Protein AF-A0A1H8M799-F1 (afdb_monomer)

Structure (mmCIF, N/CA/C/O backbone):
data_AF-A0A1H8M799-F1
#
_entry.id   AF-A0A1H8M799-F1
#
loop_
_atom_site.group_PDB
_atom_site.id
_atom_site.type_symbol
_atom_site.label_atom_id
_atom_site.label_alt_id
_atom_site.label_comp_id
_atom_site.label_asym_id
_atom_site.label_entity_id
_atom_site.label_seq_id
_atom_site.pdbx_PDB_ins_code
_atom_site.Cartn_x
_atom_site.Cartn_y
_atom_site.Cartn_z
_atom_site.occupancy
_atom_site.B_iso_or_equiv
_atom_site.auth_seq_id
_atom_site.auth_comp_id
_atom_site.auth_asym_id
_atom_site.auth_atom_id
_atom_site.pdbx_PDB_model_num
ATOM 1 N N . MET A 1 1 ? 22.068 5.701 -13.000 1.00 72.88 1 MET A N 1
ATOM 2 C CA . MET A 1 1 ? 20.959 4.816 -12.615 1.00 72.88 1 MET A CA 1
ATOM 3 C C . MET A 1 1 ? 20.310 4.317 -13.895 1.00 72.88 1 MET A C 1
ATOM 5 O O . MET A 1 1 ? 19.990 5.140 -14.748 1.00 72.88 1 MET A O 1
ATOM 9 N N . THR A 1 2 ? 20.234 3.006 -14.100 1.00 87.44 2 THR A N 1
ATOM 10 C CA . THR A 1 2 ? 19.583 2.405 -15.275 1.00 87.44 2 THR A CA 1
ATOM 11 C C . 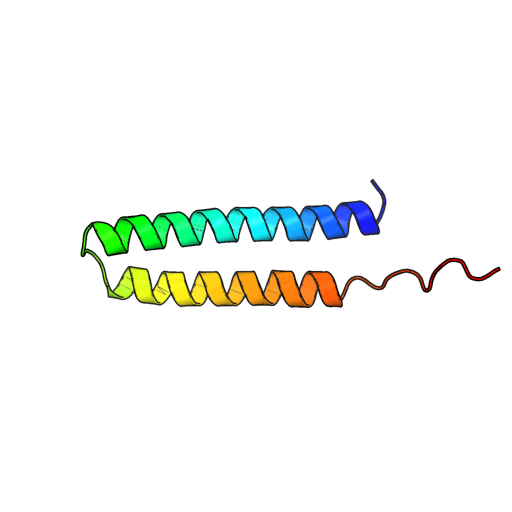THR A 1 2 ? 18.060 2.536 -15.180 1.00 87.44 2 THR A C 1
ATOM 13 O O . THR A 1 2 ? 17.518 2.793 -14.105 1.00 87.44 2 THR A O 1
ATOM 16 N N . ALA A 1 3 ? 17.349 2.338 -16.295 1.00 87.19 3 ALA A N 1
ATOM 17 C CA . ALA A 1 3 ? 15.884 2.317 -16.283 1.00 87.19 3 ALA A CA 1
ATOM 18 C C . ALA A 1 3 ? 15.332 1.228 -15.342 1.00 87.19 3 ALA A C 1
ATOM 20 O O . ALA A 1 3 ? 14.349 1.459 -14.645 1.00 87.19 3 ALA A O 1
ATOM 21 N N . LEU A 1 4 ? 16.009 0.074 -15.269 1.00 87.50 4 LEU A N 1
ATOM 22 C CA . LEU A 1 4 ? 15.654 -1.013 -14.357 1.00 87.50 4 LEU A CA 1
ATOM 23 C C .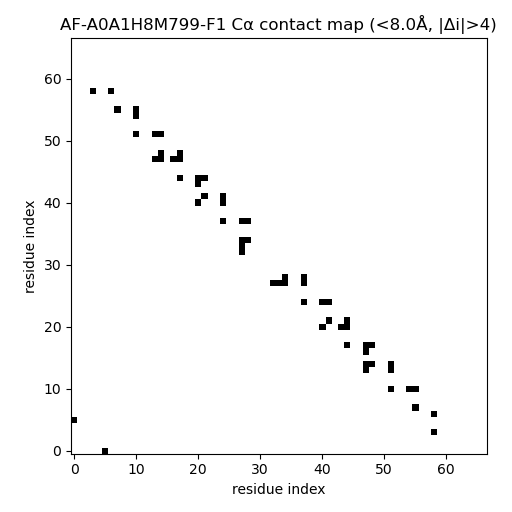 LEU A 1 4 ? 15.919 -0.643 -12.892 1.00 87.50 4 LEU A C 1
ATOM 25 O O . LEU A 1 4 ? 15.062 -0.871 -12.047 1.00 87.50 4 LEU A O 1
ATOM 29 N N . GLU A 1 5 ? 17.069 -0.038 -12.588 1.00 90.12 5 GLU A N 1
ATOM 30 C CA . GLU A 1 5 ? 17.386 0.432 -11.230 1.00 90.12 5 GLU A CA 1
ATOM 31 C C . GLU A 1 5 ? 16.377 1.480 -10.750 1.00 90.12 5 GLU A C 1
ATOM 33 O O . GLU A 1 5 ? 15.883 1.384 -9.631 1.00 90.12 5 GLU A O 1
ATOM 38 N N . GLN A 1 6 ? 16.018 2.442 -11.606 1.00 90.44 6 GLN A N 1
ATOM 39 C CA . GLN A 1 6 ? 15.006 3.446 -11.277 1.00 90.44 6 GLN A CA 1
ATOM 40 C C . GLN A 1 6 ? 13.629 2.806 -11.067 1.00 90.44 6 GLN A C 1
ATOM 42 O O . GLN A 1 6 ? 12.900 3.196 -10.155 1.00 90.44 6 GLN A O 1
ATOM 47 N N . HIS A 1 7 ? 13.269 1.817 -11.889 1.00 91.00 7 HIS A N 1
ATOM 48 C CA . HIS A 1 7 ? 12.014 1.082 -11.752 1.00 91.00 7 HIS A CA 1
ATOM 49 C C . HIS A 1 7 ? 11.942 0.323 -10.426 1.00 91.00 7 HIS A C 1
ATOM 51 O O . HIS A 1 7 ? 10.972 0.476 -9.688 1.00 91.00 7 HIS A O 1
ATOM 57 N N . ILE A 1 8 ? 12.996 -0.420 -10.080 1.00 92.56 8 ILE A N 1
ATOM 58 C CA . ILE A 1 8 ? 13.102 -1.137 -8.804 1.00 92.56 8 ILE A CA 1
ATOM 59 C C . ILE A 1 8 ? 13.046 -0.155 -7.631 1.00 92.56 8 ILE A C 1
ATOM 61 O O . ILE A 1 8 ?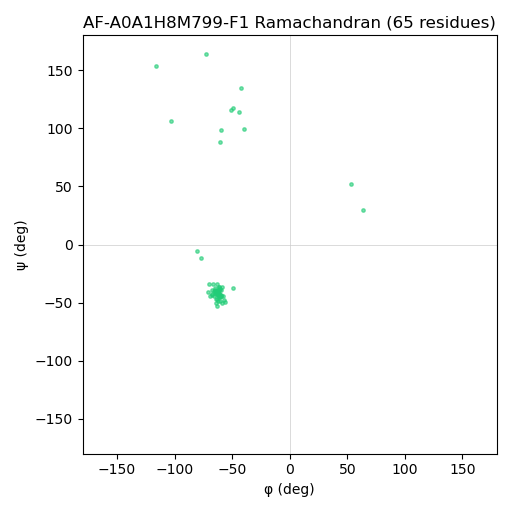 12.283 -0.381 -6.695 1.00 92.56 8 ILE A O 1
ATOM 65 N N . GLN A 1 9 ? 13.782 0.959 -7.694 1.00 95.25 9 GLN A N 1
ATOM 66 C CA . GLN A 1 9 ? 13.756 1.981 -6.645 1.00 95.25 9 GLN A CA 1
ATOM 67 C C . GLN A 1 9 ? 12.347 2.554 -6.448 1.00 95.25 9 GLN A C 1
ATOM 69 O O . GLN A 1 9 ? 11.916 2.767 -5.316 1.00 95.25 9 GLN A O 1
ATOM 74 N N . ASN A 1 10 ? 11.598 2.769 -7.532 1.00 93.81 10 ASN A N 1
ATOM 75 C CA . ASN A 1 10 ? 10.216 3.236 -7.445 1.00 93.81 10 ASN A CA 1
ATOM 76 C C . ASN A 1 10 ? 9.316 2.212 -6.735 1.00 93.81 10 ASN A C 1
ATOM 78 O O . ASN A 1 10 ? 8.508 2.609 -5.895 1.00 93.81 10 ASN A O 1
ATOM 82 N N . GLN A 1 11 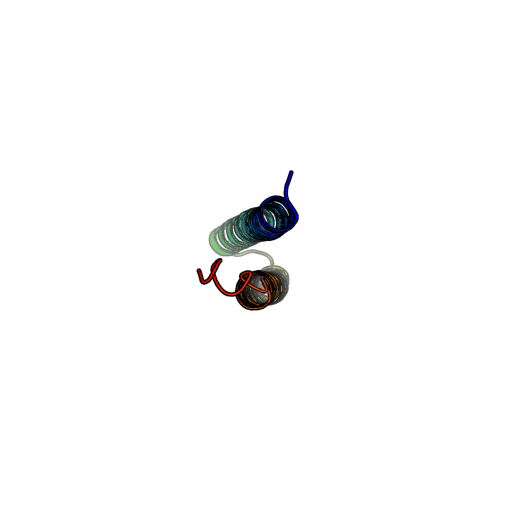? 9.480 0.912 -7.010 1.00 95.94 11 GLN A N 1
ATOM 83 C CA . GLN A 1 11 ? 8.724 -0.134 -6.307 1.00 95.94 11 GLN A CA 1
ATOM 84 C C . GLN A 1 11 ? 9.119 -0.237 -4.831 1.00 95.94 11 GLN A C 1
ATOM 86 O O . GLN A 1 11 ? 8.255 -0.370 -3.968 1.00 95.94 11 GLN A O 1
ATOM 91 N N . GLN A 1 12 ? 10.406 -0.095 -4.515 1.00 96.62 12 GLN A N 1
ATOM 92 C CA . GLN A 1 12 ? 10.890 -0.072 -3.133 1.00 96.62 12 GLN A CA 1
ATOM 93 C C . GLN A 1 12 ? 10.337 1.120 -2.346 1.00 96.62 12 GLN A C 1
ATOM 95 O O . GLN A 1 12 ? 9.942 0.964 -1.193 1.00 96.62 12 GLN A O 1
ATOM 100 N N . ASN A 1 13 ? 10.247 2.298 -2.969 1.00 97.50 13 ASN A N 1
ATOM 101 C CA . ASN A 1 13 ? 9.652 3.475 -2.337 1.00 97.50 13 ASN A CA 1
ATOM 102 C C . ASN A 1 13 ? 8.172 3.239 -2.001 1.00 97.50 13 ASN A C 1
ATOM 104 O O . ASN A 1 13 ? 7.742 3.553 -0.893 1.00 97.50 13 ASN A O 1
ATOM 108 N N . ARG A 1 14 ? 7.407 2.639 -2.923 1.00 97.19 14 ARG A N 1
ATOM 109 C CA . ARG A 1 14 ? 6.001 2.269 -2.684 1.00 97.19 14 ARG A CA 1
ATOM 110 C C . ARG A 1 14 ? 5.864 1.212 -1.589 1.00 97.19 14 ARG A C 1
ATOM 112 O O . ARG A 1 14 ? 5.020 1.349 -0.711 1.00 97.19 14 ARG A O 1
ATOM 119 N N . ALA A 1 15 ? 6.732 0.202 -1.578 1.00 97.81 15 ALA A N 1
ATOM 120 C CA . ALA A 1 15 ? 6.756 -0.802 -0.517 1.00 97.81 15 ALA A CA 1
ATOM 121 C C . ALA A 1 15 ? 7.060 -0.180 0.860 1.00 97.81 15 ALA A C 1
ATOM 123 O O . ALA A 1 15 ? 6.434 -0.543 1.850 1.00 97.81 15 ALA A O 1
ATOM 124 N N . CYS A 1 16 ? 7.962 0.803 0.928 1.00 98.25 16 CYS A N 1
ATOM 125 C CA . CYS A 1 16 ? 8.236 1.556 2.155 1.00 98.25 16 CYS A CA 1
ATOM 126 C C . CYS A 1 16 ? 6.997 2.335 2.634 1.00 98.25 16 CYS A C 1
ATOM 128 O O . CYS A 1 16 ? 6.660 2.307 3.816 1.00 98.25 16 CYS A O 1
ATOM 130 N N . GLN A 1 17 ? 6.265 2.968 1.711 1.00 97.69 17 GLN A N 1
ATOM 131 C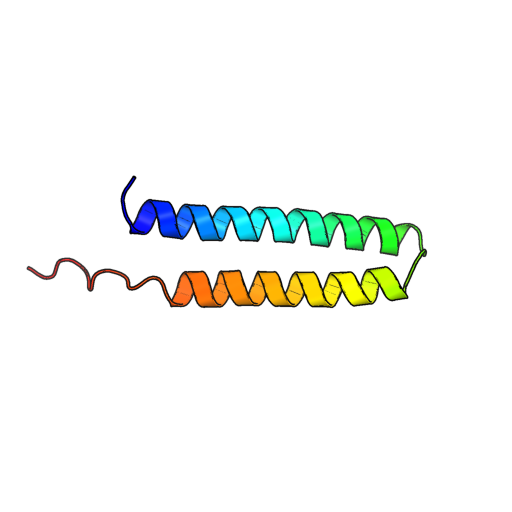 CA . GLN A 1 17 ? 4.995 3.629 2.033 1.00 97.69 17 GLN A CA 1
ATOM 132 C C . GLN A 1 17 ? 3.951 2.636 2.558 1.00 97.69 17 GLN A C 1
ATOM 134 O O . GLN A 1 17 ? 3.286 2.930 3.549 1.00 97.69 17 GLN A O 1
ATOM 139 N N . LEU A 1 18 ? 3.840 1.454 1.943 1.00 98.31 18 LEU A N 1
ATOM 140 C CA . LEU A 1 18 ? 2.945 0.392 2.404 1.00 98.31 18 LEU A CA 1
ATOM 141 C C . LEU A 1 18 ? 3.254 -0.030 3.844 1.00 98.31 18 LEU A C 1
ATOM 143 O O . LEU A 1 18 ? 2.330 -0.155 4.644 1.00 98.31 18 LEU A O 1
ATOM 147 N N . VAL A 1 19 ? 4.534 -0.203 4.191 1.00 98.38 19 VAL A N 1
ATOM 148 C CA . VAL A 1 19 ? 4.950 -0.518 5.568 1.00 98.38 19 VAL A CA 1
ATOM 149 C C . VAL A 1 19 ? 4.455 0.552 6.541 1.00 98.38 19 VAL A C 1
ATOM 151 O O . VAL A 1 19 ? 3.814 0.205 7.528 1.00 98.38 19 VAL A O 1
ATOM 154 N N . GLY A 1 20 ? 4.644 1.838 6.231 1.00 98.12 20 GLY A N 1
ATOM 155 C CA . GLY A 1 20 ? 4.159 2.922 7.093 1.00 98.12 20 GLY A CA 1
ATOM 156 C C . GLY A 1 20 ? 2.633 2.938 7.266 1.00 98.12 20 GLY A C 1
ATOM 157 O O . GLY A 1 20 ? 2.135 3.215 8.355 1.00 98.12 20 GLY A O 1
ATOM 158 N N . VAL A 1 21 ? 1.871 2.596 6.220 1.00 98.19 21 VAL A N 1
ATOM 159 C CA . VAL A 1 21 ? 0.403 2.471 6.316 1.00 98.19 21 VAL A CA 1
ATOM 160 C C . VAL A 1 21 ? 0.007 1.287 7.203 1.00 98.19 21 VAL A C 1
ATOM 162 O O . VAL A 1 21 ? -0.894 1.421 8.029 1.00 98.19 21 VAL A O 1
ATOM 165 N N . LEU A 1 22 ? 0.684 0.143 7.072 1.00 98.19 22 LEU A N 1
ATOM 166 C CA . LEU A 1 22 ? 0.434 -1.038 7.904 1.00 98.19 22 LEU A CA 1
ATOM 167 C C . LEU A 1 22 ? 0.775 -0.790 9.379 1.00 98.19 22 LEU A C 1
ATOM 169 O O . LEU A 1 22 ? 0.024 -1.220 10.252 1.00 98.19 22 LEU A O 1
ATOM 173 N N . GLU A 1 23 ? 1.858 -0.065 9.664 1.00 98.12 23 GLU A N 1
ATOM 174 C CA . GLU A 1 23 ? 2.207 0.361 11.024 1.00 98.12 23 GLU A CA 1
ATOM 175 C C . GLU A 1 23 ? 1.119 1.262 11.619 1.00 98.12 23 GLU A C 1
ATOM 177 O O . GLU A 1 23 ? 0.669 1.020 12.737 1.00 98.12 23 GLU A O 1
ATOM 182 N N . ALA A 1 24 ? 0.623 2.241 10.853 1.00 96.25 24 ALA A N 1
ATOM 183 C CA . ALA A 1 24 ? -0.466 3.110 11.297 1.00 96.25 24 ALA A CA 1
ATOM 184 C C . ALA A 1 24 ? -1.762 2.329 11.582 1.00 96.25 24 ALA A C 1
ATOM 186 O O . ALA A 1 24 ? -2.417 2.580 12.594 1.00 96.25 24 ALA A O 1
ATOM 187 N N . ILE A 1 25 ? -2.114 1.359 10.728 1.00 97.12 25 ILE A N 1
ATOM 188 C CA . ILE A 1 25 ? -3.249 0.450 10.958 1.00 97.12 25 ILE A CA 1
ATOM 189 C C . ILE A 1 25 ? -3.056 -0.319 12.265 1.00 97.12 25 ILE A C 1
ATOM 191 O O . ILE A 1 25 ? -3.958 -0.327 13.098 1.00 97.12 25 ILE A O 1
ATOM 195 N N . ALA A 1 26 ? -1.886 -0.931 12.459 1.00 96.69 26 ALA A N 1
ATOM 196 C CA . A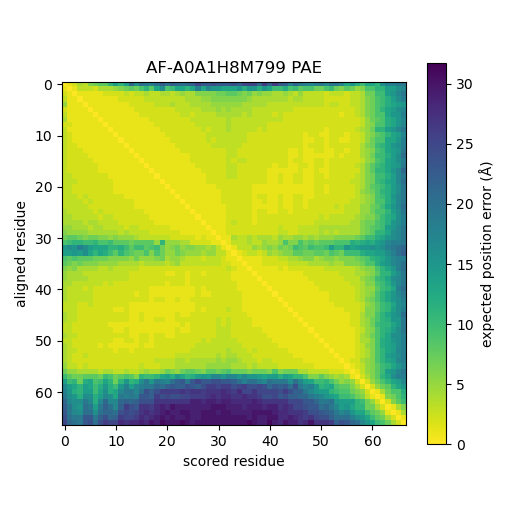LA A 1 26 ? -1.596 -1.720 13.649 1.00 96.69 26 ALA A CA 1
ATOM 197 C C . ALA A 1 26 ? -1.658 -0.873 14.929 1.00 96.69 26 ALA A C 1
ATOM 199 O O . ALA A 1 26 ? -2.145 -1.350 15.951 1.00 96.69 26 ALA A O 1
ATOM 200 N N . THR A 1 27 ? -1.195 0.379 14.897 1.00 96.75 27 THR A N 1
ATOM 201 C CA . THR A 1 27 ? -1.317 1.292 16.042 1.00 96.75 27 THR A CA 1
ATOM 202 C C . THR A 1 27 ? -2.780 1.597 16.363 1.00 96.75 27 THR A C 1
ATOM 204 O O . THR A 1 27 ? -3.188 1.435 17.510 1.00 96.75 27 THR A O 1
ATOM 207 N N . LEU A 1 28 ? -3.580 1.982 15.365 1.00 95.44 28 LEU A N 1
ATOM 208 C CA . LEU A 1 28 ? -4.990 2.339 15.568 1.00 95.44 28 LEU A CA 1
ATOM 209 C C . LEU A 1 28 ? -5.837 1.150 16.045 1.00 95.44 28 LEU A C 1
ATOM 211 O O . LEU A 1 28 ? -6.672 1.309 16.935 1.00 95.44 28 LEU A O 1
ATOM 215 N N . ASP A 1 29 ? -5.592 -0.035 15.483 1.00 94.75 29 ASP A N 1
ATOM 216 C CA . ASP A 1 29 ? -6.283 -1.272 15.853 1.00 94.75 29 ASP A CA 1
ATOM 217 C C . ASP A 1 29 ? -5.952 -1.694 17.293 1.00 94.75 29 ASP A C 1
ATOM 219 O O . ASP A 1 29 ? -6.853 -1.978 18.080 1.00 94.75 29 ASP A O 1
ATOM 223 N N . ASN A 1 30 ? -4.673 -1.627 17.690 1.00 95.50 30 ASN A N 1
ATOM 224 C CA . ASN A 1 30 ? -4.254 -1.918 19.067 1.00 95.50 30 ASN A CA 1
ATOM 225 C C . ASN A 1 30 ? -4.842 -0.940 20.093 1.00 95.50 30 ASN A C 1
ATOM 227 O O . ASN A 1 30 ? -5.122 -1.328 21.227 1.00 95.50 30 ASN A O 1
ATOM 231 N N . GLU A 1 31 ? -5.013 0.327 19.718 1.00 94.94 31 GLU A N 1
ATOM 232 C CA . GLU A 1 31 ? -5.648 1.334 20.570 1.00 94.94 31 GLU A CA 1
ATOM 233 C C . GLU A 1 31 ? -7.180 1.190 20.610 1.00 94.94 31 GLU A C 1
ATOM 235 O O . GLU A 1 31 ? -7.829 1.798 21.464 1.00 94.94 31 GLU A O 1
ATOM 240 N N . GLY A 1 32 ? -7.769 0.373 19.728 1.00 91.38 32 GLY A N 1
ATOM 241 C CA . GLY A 1 32 ? -9.215 0.183 19.630 1.00 91.38 32 GLY A CA 1
ATOM 242 C C . GLY A 1 32 ? -9.953 1.461 19.225 1.00 91.38 32 GLY A C 1
ATOM 243 O O . GLY A 1 32 ? -11.091 1.678 19.646 1.00 91.38 32 GLY A O 1
ATOM 244 N N . ILE A 1 33 ? -9.301 2.339 18.455 1.00 89.75 33 ILE A N 1
ATOM 245 C CA . ILE A 1 33 ? -9.857 3.631 18.041 1.00 89.75 33 ILE A CA 1
ATOM 246 C C . ILE A 1 33 ? -10.041 3.717 16.527 1.00 89.75 33 ILE A C 1
ATOM 248 O O . ILE A 1 33 ? -9.316 3.117 15.741 1.00 89.75 33 ILE A O 1
ATOM 252 N N . ALA A 1 34 ? -10.999 4.552 16.118 1.00 86.44 34 ALA A N 1
ATOM 253 C CA . ALA A 1 34 ? -11.189 4.962 14.729 1.00 86.44 34 ALA A CA 1
ATOM 254 C C . ALA A 1 34 ? -11.312 3.789 13.727 1.00 86.44 34 ALA A C 1
ATOM 256 O O . ALA A 1 34 ? -10.670 3.797 12.680 1.00 86.44 34 ALA A O 1
ATOM 257 N N . GLU A 1 35 ? -12.202 2.826 13.990 1.00 88.69 35 GLU A N 1
ATOM 258 C CA . GLU A 1 35 ? -12.472 1.664 13.114 1.00 88.69 35 GLU A CA 1
ATOM 259 C C . GLU A 1 35 ? -12.719 2.043 11.638 1.00 88.69 35 GLU A C 1
ATOM 261 O O . 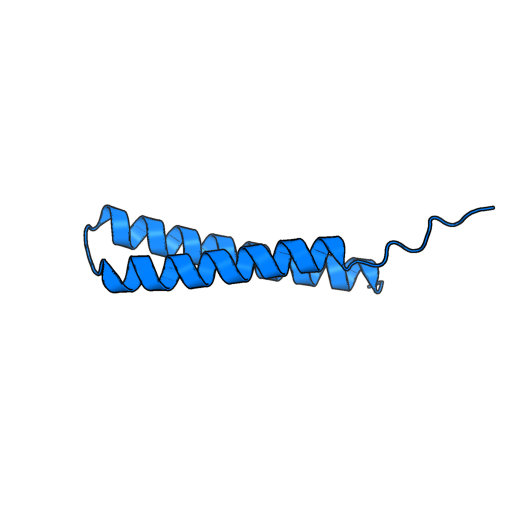GLU A 1 35 ? -12.259 1.374 10.708 1.00 88.69 35 GLU A O 1
ATOM 266 N N . ASN A 1 36 ? -13.398 3.171 11.401 1.00 93.69 36 ASN A N 1
ATOM 267 C CA . ASN A 1 36 ? -13.611 3.701 10.052 1.00 93.69 36 ASN A CA 1
ATOM 268 C C . ASN A 1 36 ? -12.295 4.134 9.380 1.00 93.69 36 ASN A C 1
ATOM 270 O O . ASN A 1 36 ? -12.130 3.946 8.175 1.00 93.69 36 ASN A O 1
ATOM 274 N N . ALA A 1 37 ? -11.358 4.703 10.144 1.00 93.25 37 ALA A N 1
ATOM 275 C CA . ALA A 1 37 ? -10.037 5.077 9.647 1.00 93.25 37 ALA A CA 1
ATOM 276 C C . ALA A 1 37 ? -9.180 3.835 9.374 1.00 93.25 37 ALA A C 1
ATOM 278 O O . ALA A 1 37 ? -8.542 3.777 8.328 1.00 93.25 37 ALA A O 1
ATOM 279 N N . VAL A 1 38 ? -9.232 2.819 10.243 1.00 96.50 38 VAL A N 1
ATOM 280 C CA . VAL A 1 38 ? -8.590 1.513 10.009 1.00 96.50 38 VAL A CA 1
ATOM 281 C C . VAL A 1 38 ? -9.086 0.898 8.700 1.00 96.50 38 VAL A C 1
ATOM 283 O O . VAL A 1 38 ? -8.284 0.552 7.836 1.00 96.50 38 VAL A O 1
ATOM 286 N N . THR A 1 39 ? -10.404 0.856 8.493 1.00 96.25 39 THR A N 1
ATOM 287 C CA . THR A 1 39 ? -11.006 0.334 7.255 1.00 96.25 39 THR A CA 1
ATOM 288 C C . THR A 1 39 ? -10.544 1.115 6.021 1.00 96.25 39 THR A C 1
ATOM 290 O O . THR A 1 39 ? -10.192 0.523 5.001 1.00 96.25 39 THR A O 1
ATOM 293 N N . ALA A 1 40 ? -10.507 2.449 6.099 1.00 97.06 40 ALA A N 1
ATOM 294 C CA . ALA A 1 40 ? -10.030 3.284 4.999 1.00 97.06 40 ALA A CA 1
ATOM 295 C C . ALA A 1 40 ? -8.541 3.047 4.694 1.00 97.06 40 ALA A C 1
ATOM 297 O O . ALA A 1 40 ? -8.164 2.925 3.529 1.00 97.06 40 ALA A O 1
ATOM 298 N N . LEU A 1 41 ? -7.702 2.931 5.726 1.00 97.44 41 LEU A N 1
ATOM 299 C CA . LEU A 1 41 ? -6.273 2.665 5.575 1.00 97.44 41 LEU A CA 1
ATOM 300 C C . LEU A 1 41 ? -6.006 1.268 5.005 1.00 97.44 41 LEU A C 1
ATOM 302 O O . LEU A 1 41 ? -5.084 1.120 4.208 1.00 97.44 41 LEU A O 1
ATOM 306 N N . ILE A 1 42 ? -6.825 0.264 5.334 1.00 97.69 42 ILE A N 1
ATOM 307 C CA . ILE A 1 42 ? -6.740 -1.069 4.720 1.00 97.69 42 ILE A CA 1
ATOM 308 C C . ILE A 1 42 ? -6.949 -0.981 3.204 1.00 97.69 42 ILE A C 1
ATOM 310 O O . ILE A 1 42 ? -6.191 -1.591 2.452 1.00 97.69 42 ILE A O 1
ATOM 314 N N . HIS A 1 43 ? -7.930 -0.204 2.733 1.00 97.94 43 HIS A N 1
ATOM 315 C CA . HIS A 1 43 ? -8.121 -0.008 1.292 1.00 97.94 43 HIS A CA 1
ATOM 316 C C . HIS A 1 43 ? -6.908 0.668 0.641 1.00 97.94 43 HIS A C 1
ATOM 318 O O . HIS A 1 43 ? -6.435 0.195 -0.389 1.00 97.94 43 HIS A O 1
ATOM 324 N N . VAL A 1 44 ? -6.345 1.698 1.280 1.00 98.00 44 VAL A N 1
ATOM 325 C CA . VAL A 1 44 ? -5.112 2.350 0.805 1.00 98.00 44 VAL A CA 1
ATOM 326 C C . VAL A 1 44 ? -3.944 1.359 0.747 1.00 98.00 44 VAL A C 1
ATOM 328 O O . VAL A 1 44 ? -3.221 1.318 -0.246 1.00 98.00 44 VAL A O 1
ATOM 331 N N . ALA A 1 45 ? -3.768 0.525 1.775 1.00 98.38 45 ALA A N 1
ATOM 332 C CA . ALA A 1 45 ? -2.723 -0.495 1.810 1.00 98.38 45 ALA A CA 1
ATOM 333 C C . ALA A 1 45 ? -2.882 -1.516 0.671 1.00 98.38 45 ALA A C 1
ATOM 335 O O . ALA A 1 45 ? -1.903 -1.873 0.015 1.00 98.38 45 ALA A O 1
ATOM 336 N N . LEU A 1 46 ? -4.113 -1.961 0.403 1.00 98.25 46 LEU A N 1
ATOM 337 C CA . LEU A 1 46 ? -4.408 -2.881 -0.696 1.00 98.25 46 LEU A CA 1
ATOM 338 C C . LEU A 1 46 ? -4.096 -2.267 -2.062 1.00 98.25 46 LEU A C 1
ATOM 340 O O . LEU A 1 46 ? -3.555 -2.959 -2.925 1.00 98.25 46 LEU A O 1
ATOM 344 N N . ASP A 1 47 ? -4.405 -0.989 -2.259 1.00 98.06 47 ASP A N 1
ATOM 345 C CA . ASP A 1 47 ? -4.123 -0.308 -3.520 1.00 98.06 47 ASP A CA 1
ATOM 346 C C . ASP A 1 47 ? -2.614 -0.143 -3.741 1.00 98.06 47 ASP A C 1
ATOM 348 O O . ASP A 1 47 ? -2.118 -0.497 -4.809 1.00 98.06 47 ASP A O 1
ATOM 352 N N . ILE A 1 48 ? -1.849 0.252 -2.715 1.00 97.75 48 ILE A N 1
ATOM 353 C CA . ILE A 1 48 ? -0.380 0.321 -2.815 1.00 97.75 48 ILE A CA 1
ATOM 354 C C . ILE A 1 48 ? 0.212 -1.071 -3.084 1.00 97.75 48 ILE A C 1
ATOM 356 O O . ILE A 1 48 ? 1.123 -1.209 -3.900 1.00 97.75 48 ILE A O 1
ATOM 360 N N . ALA A 1 49 ? -0.302 -2.120 -2.435 1.00 97.62 49 ALA A N 1
ATOM 361 C CA . ALA A 1 49 ? 0.163 -3.487 -2.660 1.00 97.62 49 ALA A CA 1
ATOM 362 C C . ALA A 1 49 ? -0.071 -3.948 -4.109 1.00 97.62 49 ALA A C 1
ATOM 364 O O . ALA A 1 49 ? 0.814 -4.563 -4.707 1.00 97.62 49 ALA A O 1
ATOM 365 N N . ARG A 1 50 ? -1.230 -3.613 -4.693 1.00 96.81 50 ARG A N 1
ATOM 366 C CA . ARG A 1 50 ? -1.525 -3.873 -6.112 1.00 96.81 50 ARG A CA 1
ATOM 367 C C . ARG A 1 50 ? -0.579 -3.110 -7.026 1.00 96.81 50 ARG A C 1
ATOM 369 O O . ARG A 1 50 ? 0.005 -3.714 -7.913 1.00 96.81 50 ARG A O 1
ATOM 376 N N . GLU A 1 51 ? -0.362 -1.823 -6.771 1.00 94.88 51 GLU A N 1
ATOM 377 C CA . GLU A 1 51 ? 0.557 -1.003 -7.566 1.00 94.88 51 GLU A CA 1
ATOM 378 C C . GLU A 1 51 ? 1.999 -1.519 -7.525 1.00 94.88 51 GLU A C 1
ATO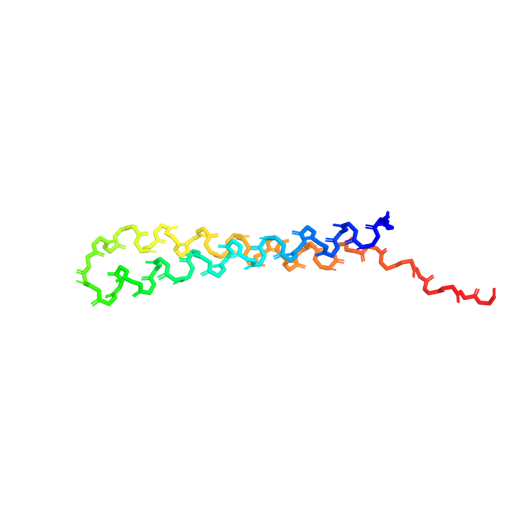M 380 O O . GLU A 1 51 ? 2.689 -1.475 -8.54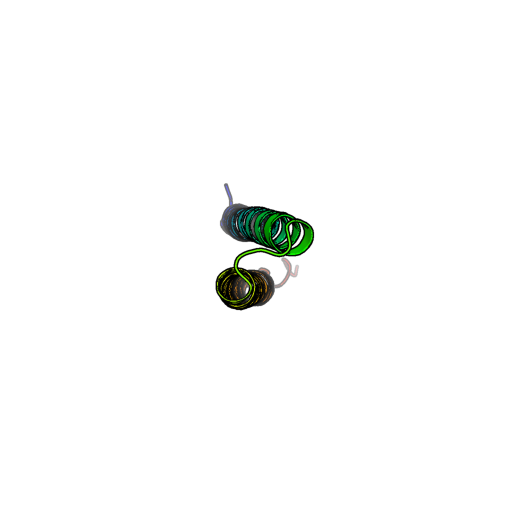3 1.00 94.88 51 GLU A O 1
ATOM 385 N N . VAL A 1 52 ? 2.464 -2.010 -6.371 1.00 95.44 52 VAL A N 1
ATOM 386 C CA . VAL A 1 52 ? 3.780 -2.654 -6.254 1.00 95.44 52 VAL A CA 1
ATOM 387 C C . VAL A 1 52 ? 3.819 -3.932 -7.083 1.00 95.44 52 VAL A C 1
ATOM 389 O O . VAL A 1 52 ? 4.777 -4.139 -7.825 1.00 95.44 52 VAL A O 1
ATOM 392 N N . ASN A 1 53 ? 2.792 -4.778 -6.982 1.00 94.06 53 ASN A N 1
ATOM 393 C CA . ASN A 1 53 ? 2.736 -6.033 -7.725 1.00 94.06 53 ASN A CA 1
ATOM 394 C C . ASN A 1 53 ? 2.705 -5.791 -9.242 1.00 94.06 53 ASN A C 1
ATOM 396 O O . ASN A 1 53 ? 3.575 -6.273 -9.962 1.00 94.06 53 ASN A O 1
ATOM 400 N N . ASP A 1 54 ? 1.776 -4.960 -9.711 1.00 92.12 54 ASP A N 1
ATOM 401 C CA . ASP A 1 54 ? 1.650 -4.577 -11.119 1.00 92.12 54 ASP A CA 1
ATOM 402 C C . ASP A 1 54 ? 2.910 -3.856 -11.610 1.00 92.12 54 ASP A C 1
ATOM 404 O O . ASP A 1 54 ? 3.360 -4.026 -12.744 1.00 92.12 54 ASP A O 1
ATOM 408 N N . GLY A 1 55 ? 3.524 -3.051 -10.745 1.00 90.62 55 GLY A N 1
ATOM 409 C CA . GLY A 1 55 ? 4.798 -2.403 -10.995 1.00 90.62 55 GLY A CA 1
ATOM 410 C C . GLY A 1 55 ? 5.917 -3.413 -11.229 1.00 90.62 55 GLY A C 1
ATOM 411 O O . GLY A 1 55 ? 6.647 -3.300 -12.209 1.00 90.62 55 GLY A O 1
ATOM 412 N N . LEU A 1 56 ? 6.053 -4.422 -10.374 1.00 88.50 56 LEU A N 1
ATOM 413 C CA . LEU A 1 56 ? 7.059 -5.473 -10.534 1.00 88.50 56 LEU A CA 1
ATOM 414 C C . LEU A 1 56 ? 6.802 -6.333 -11.780 1.00 88.50 56 LEU A C 1
ATOM 416 O O . LEU A 1 56 ? 7.751 -6.614 -12.510 1.00 88.50 56 LEU A O 1
ATOM 420 N N . ASP A 1 57 ? 5.542 -6.658 -12.073 1.00 86.25 57 ASP A N 1
ATOM 421 C CA . ASP A 1 57 ? 5.145 -7.436 -13.254 1.00 86.25 57 ASP A CA 1
ATOM 422 C C . ASP A 1 57 ? 5.320 -6.654 -14.569 1.00 86.25 57 ASP A C 1
ATOM 424 O O . ASP A 1 57 ? 5.668 -7.219 -15.607 1.00 86.25 57 ASP A O 1
ATOM 428 N N . SER A 1 58 ? 5.112 -5.335 -14.536 1.00 76.44 58 SER A N 1
ATOM 429 C CA . SER A 1 58 ? 5.258 -4.442 -15.695 1.00 76.44 58 SER A CA 1
ATOM 430 C C . SER A 1 58 ? 6.699 -4.044 -15.991 1.00 76.44 58 SER A C 1
ATOM 432 O O . SER A 1 58 ? 6.950 -3.401 -17.018 1.00 76.44 58 SER A O 1
ATOM 434 N N . ALA A 1 59 ? 7.657 -4.433 -15.139 1.00 66.69 59 ALA A N 1
ATOM 435 C CA . ALA A 1 59 ? 9.062 -4.361 -15.492 1.00 66.69 59 ALA A CA 1
ATOM 436 C C . ALA A 1 59 ? 9.248 -5.232 -16.735 1.00 66.69 59 ALA A C 1
ATOM 438 O O . ALA A 1 59 ? 9.345 -6.455 -16.644 1.00 66.69 59 ALA A O 1
ATOM 439 N N . ALA A 1 60 ? 9.277 -4.608 -17.912 1.00 58.06 60 ALA A N 1
ATOM 440 C CA . ALA A 1 60 ? 9.733 -5.257 -19.121 1.00 58.06 60 ALA A CA 1
ATOM 441 C C . ALA A 1 60 ? 11.188 -5.645 -18.862 1.00 58.06 60 ALA A C 1
ATOM 443 O O . ALA A 1 60 ? 12.106 -4.863 -19.108 1.00 58.06 60 ALA A O 1
ATOM 444 N N . LEU A 1 61 ? 11.392 -6.838 -18.297 1.00 55.25 61 LEU A N 1
ATOM 445 C CA . LEU A 1 61 ? 12.681 -7.491 -18.256 1.00 55.25 61 LEU A CA 1
ATOM 446 C C . LEU A 1 61 ? 13.167 -7.412 -19.701 1.00 55.25 61 LEU A C 1
ATOM 448 O O . LEU A 1 61 ? 12.459 -7.927 -20.579 1.00 55.25 61 LEU A O 1
ATOM 452 N N . PRO A 1 62 ? 14.288 -6.724 -20.002 1.00 50.53 62 PRO A N 1
ATOM 453 C CA . PRO A 1 62 ? 14.877 -6.860 -21.319 1.00 50.53 62 PRO A CA 1
ATOM 454 C C . PRO A 1 62 ? 15.001 -8.363 -21.509 1.00 50.53 62 PRO A C 1
ATOM 456 O O . PRO A 1 62 ? 15.641 -9.015 -20.679 1.00 50.53 62 PRO A O 1
ATOM 459 N N . LYS A 1 63 ? 14.269 -8.918 -22.495 1.00 48.69 63 LYS A N 1
ATOM 460 C CA . LYS A 1 63 ? 14.344 -10.343 -22.836 1.00 48.69 63 LYS A CA 1
ATOM 461 C C . LYS A 1 63 ? 15.825 -10.633 -22.836 1.00 48.69 63 LYS A C 1
ATOM 463 O O . LYS A 1 63 ? 16.525 -9.942 -23.579 1.00 48.69 63 LYS A O 1
ATOM 468 N N . GLY A 1 64 ? 16.263 -11.466 -21.884 1.00 45.84 64 GLY A N 1
ATOM 469 C CA . GLY A 1 64 ? 17.662 -11.521 -21.476 1.00 45.84 64 GLY A CA 1
ATOM 470 C C . GLY A 1 64 ? 18.540 -11.457 -22.706 1.00 45.84 64 GLY A C 1
ATOM 471 O O . GLY A 1 64 ? 18.173 -12.093 -23.690 1.00 45.84 64 GLY A O 1
ATOM 472 N N . GLY A 1 65 ? 19.600 -10.639 -22.665 1.00 47.50 65 GLY A N 1
ATOM 473 C CA . GLY A 1 65 ? 20.579 -10.541 -23.745 1.00 47.50 65 GLY A CA 1
ATOM 474 C C . GLY A 1 65 ? 20.849 -11.939 -24.283 1.00 47.50 65 GLY A C 1
ATOM 475 O O . GLY A 1 65 ? 21.503 -12.748 -23.629 1.00 47.50 65 GLY A O 1
ATOM 476 N N . ALA A 1 66 ? 20.199 -12.250 -25.397 1.00 40.88 66 ALA A N 1
ATOM 477 C CA . ALA A 1 66 ? 20.195 -13.563 -25.986 1.00 40.88 66 ALA A CA 1
ATOM 478 C C . ALA A 1 66 ? 21.158 -13.452 -27.153 1.00 40.88 66 ALA A C 1
ATOM 480 O O . ALA A 1 66 ? 20.808 -12.854 -28.170 1.00 40.88 66 ALA A O 1
ATOM 481 N N . ALA A 1 67 ? 22.323 -14.062 -26.920 1.00 42.75 67 ALA A N 1
ATOM 482 C CA . ALA A 1 67 ? 23.471 -14.260 -27.804 1.00 42.75 67 ALA A CA 1
ATOM 483 C C . ALA A 1 67 ? 24.347 -13.028 -28.078 1.00 42.75 67 ALA A C 1
ATOM 485 O O . ALA A 1 67 ? 23.880 -12.062 -28.717 1.00 42.75 67 ALA A O 1
#

Mean predicted aligned error: 6.22 Å

Nearest PDB structures (foldseek):
  8cwy-assembly1_H  TM=9.473E-01  e=2.155E-01  synthetic construct
  8cwy-assembly1_L  TM=9.488E-01  e=2.155E-01  synthetic construct
  6b87-assembly2_B-3  TM=9.654E-01  e=1.386E+00  synthetic construct
  6wa9-assembly1_L  TM=8.817E-01  e=1.136E+00  Chlamydia pneumoniae
  6wa9-assembly1_M  TM=8.940E-01  e=1.583E+00  Chlamydia pneumoniae

Organism: NCBI:txid34002

Secondary structure (DSSP, 8-state):
--HHHHHHHHHHHHHHHHHHHHHHHHHHHHHT--HHHHHHHHHHHHHHHHHHHHHHHT---------

Solvent-accessible surface area (backbone atoms only — not comparable to full-atom values): 3853 Å² total; per-residue (Å²): 130,52,75,65,54,51,50,51,51,53,38,50,52,48,52,52,51,35,51,54,48,52,51,53,38,53,53,34,58,76,68,73,47,60,66,70,56,42,55,52,48,50,53,53,38,53,51,48,52,49,52,37,50,53,49,62,69,63,51,76,65,70,76,65,92,76,130

Sequence (67 aa):
MTALEQHIQNQQNRACQLVGVLEAIATLDNEGIAENAVTALIHVALDIAREVNDGLDSAALPKGGAA

Foldseek 3Di:
DDPLVVLVVVLVVLVVVLVVLVVVLVVCVVVVDDVVVNVVSVVVSVVSVVCSVVSVVPPPPPPPPDD

pLDDT: mean 88.23, std 15.79, range [40.88, 98.38]

Radius of gyration: 16.33 Å; Cα contacts (8 Å, |Δi|>4): 30; chains: 1; bounding box: 37×19×48 Å